Protein AF-A0A2D7VWC4-F1 (afdb_monomer)

Solvent-accessible surface area (backbone atoms only — not comparable to full-atom values): 7039 Å² total; per-residue (Å²): 122,75,61,89,58,49,46,54,67,25,43,55,48,9,48,50,49,36,74,76,69,50,73,61,91,94,62,77,79,56,85,56,47,27,30,50,56,96,93,40,78,39,36,52,66,61,30,48,30,43,7,39,24,70,45,67,72,46,76,83,63,90,84,74,69,72,55,90,98,23,70,61,47,51,53,41,42,76,55,72,35,52,74,44,72,56,85,71,57,59,68,57,55,50,49,52,50,53,46,45,70,77,54,30,70,74,52,64,75,68,60,56,83,80,82,76,116

Structure (mmCIF, N/CA/C/O backbone):
data_AF-A0A2D7VWC4-F1
#
_entry.id   AF-A0A2D7VWC4-F1
#
loop_
_atom_site.group_PDB
_atom_site.id
_atom_site.type_symbol
_atom_site.label_atom_id
_atom_site.label_alt_id
_atom_site.label_comp_id
_atom_site.label_asym_id
_atom_site.label_entity_id
_atom_site.label_seq_id
_atom_site.pdbx_PDB_ins_code
_atom_site.Cartn_x
_atom_site.Cartn_y
_atom_site.Cartn_z
_atom_site.occupancy
_atom_site.B_iso_or_equiv
_atom_site.auth_seq_id
_atom_site.auth_comp_id
_atom_site.auth_asym_id
_atom_site.auth_atom_id
_atom_site.pdbx_PDB_model_num
ATOM 1 N N . MET A 1 1 ? 2.864 -3.692 12.762 1.00 82.38 1 MET A N 1
ATOM 2 C CA . MET A 1 1 ? 1.915 -2.576 12.573 1.00 82.38 1 MET A CA 1
ATOM 3 C C . MET A 1 1 ? 0.655 -2.945 13.327 1.00 82.38 1 MET A C 1
ATOM 5 O O . MET A 1 1 ? 0.424 -4.137 13.459 1.00 82.38 1 MET A O 1
ATOM 9 N N . ASP A 1 2 ? -0.088 -1.972 13.855 1.00 89.50 2 ASP A N 1
ATOM 10 C CA . ASP A 1 2 ? -1.256 -2.218 14.720 1.00 89.50 2 ASP A CA 1
ATOM 11 C C . ASP A 1 2 ? -2.504 -2.519 13.858 1.00 89.50 2 ASP A C 1
ATOM 13 O O . ASP A 1 2 ? -3.495 -1.780 13.855 1.00 89.50 2 ASP A O 1
ATOM 17 N N . PHE A 1 3 ? -2.421 -3.569 13.037 1.00 92.81 3 PHE A N 1
ATOM 18 C CA . PHE A 1 3 ? -3.439 -3.933 12.049 1.00 92.81 3 PHE A CA 1
ATOM 19 C C . PHE A 1 3 ? -4.804 -4.232 12.673 1.00 92.81 3 PHE A C 1
ATOM 21 O O . PHE A 1 3 ? -5.838 -3.910 12.089 1.00 92.81 3 PHE A O 1
ATOM 28 N N . GLU A 1 4 ? -4.817 -4.776 13.884 1.00 94.69 4 GLU A N 1
ATOM 29 C CA . GLU A 1 4 ? -6.012 -5.088 14.662 1.00 94.69 4 GLU A CA 1
ATOM 30 C C . GLU A 1 4 ? -6.857 -3.847 14.991 1.00 94.69 4 GLU A C 1
ATOM 32 O O . GLU A 1 4 ? -8.071 -3.948 15.178 1.00 94.69 4 GLU A O 1
ATOM 37 N N . LYS A 1 5 ? -6.240 -2.658 15.016 1.00 96.25 5 LYS A N 1
ATOM 38 C CA . LYS A 1 5 ? -6.929 -1.376 15.246 1.00 96.25 5 LYS A CA 1
ATOM 39 C C . LYS A 1 5 ? -7.505 -0.780 13.966 1.00 96.25 5 LYS A C 1
ATOM 41 O O . LYS A 1 5 ? -8.332 0.136 14.021 1.00 96.25 5 LYS A O 1
ATOM 46 N N . VAL A 1 6 ? -7.071 -1.255 12.800 1.00 97.56 6 VAL A N 1
ATOM 47 C CA . VAL A 1 6 ? -7.520 -0.728 11.513 1.00 97.56 6 V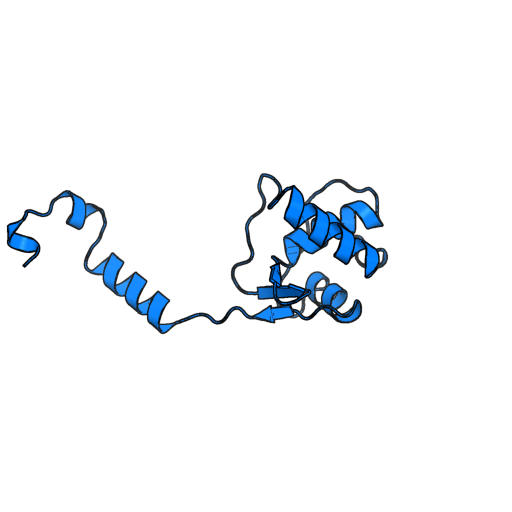AL A CA 1
ATOM 48 C C . VAL A 1 6 ? -8.958 -1.174 11.262 1.00 97.56 6 VAL A C 1
ATOM 50 O O . VAL A 1 6 ? -9.290 -2.356 11.290 1.00 97.56 6 VAL A O 1
ATOM 53 N N . LYS A 1 7 ? -9.831 -0.203 10.990 1.00 98.38 7 LYS A N 1
ATOM 54 C CA . LYS A 1 7 ? -11.227 -0.416 10.606 1.00 98.38 7 LYS A CA 1
ATOM 55 C C . LYS A 1 7 ? -11.439 0.062 9.176 1.00 98.38 7 LYS A C 1
ATOM 57 O O . LYS A 1 7 ? -10.592 0.756 8.606 1.00 98.38 7 LYS A O 1
ATOM 62 N N . LYS A 1 8 ? -12.587 -0.286 8.599 1.00 98.44 8 LYS A N 1
ATOM 63 C CA . LYS A 1 8 ? -12.955 0.121 7.239 1.00 98.44 8 LYS A CA 1
ATOM 64 C C . LYS A 1 8 ? -12.893 1.641 7.070 1.00 98.44 8 LYS A C 1
ATOM 66 O O . LYS A 1 8 ? -12.389 2.126 6.063 1.00 98.44 8 LYS A O 1
ATOM 71 N N . GLU A 1 9 ? -13.330 2.391 8.075 1.00 98.56 9 GLU A N 1
ATOM 72 C CA . GLU A 1 9 ? -13.359 3.855 8.083 1.00 98.56 9 GLU A CA 1
ATOM 73 C C . GLU A 1 9 ? -11.948 4.450 7.992 1.00 98.56 9 GLU A C 1
ATOM 75 O O . GLU A 1 9 ? -11.738 5.411 7.251 1.00 98.56 9 GLU A O 1
ATOM 80 N N . HIS A 1 10 ? -10.974 3.830 8.666 1.00 98.62 10 HIS A N 1
ATOM 81 C CA . HIS A 1 10 ? -9.568 4.233 8.610 1.00 98.62 10 HIS A CA 1
ATOM 82 C C . HIS A 1 10 ? -8.972 3.989 7.220 1.00 98.62 10 HIS A C 1
ATOM 84 O O . HIS A 1 10 ? -8.238 4.826 6.702 1.00 98.62 10 HIS A O 1
ATOM 90 N N . ILE A 1 1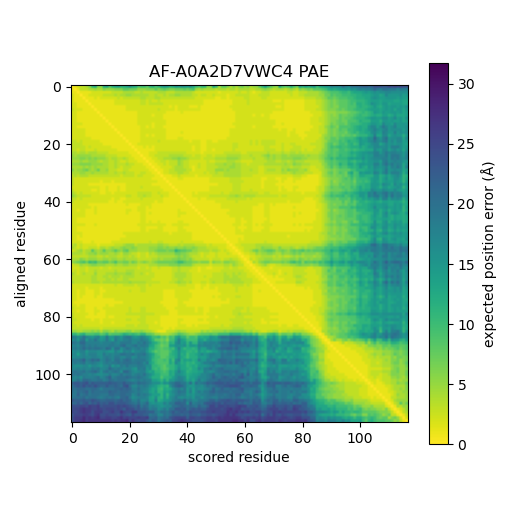1 ? -9.331 2.883 6.561 1.00 98.62 11 ILE A N 1
ATOM 91 C CA . ILE A 1 11 ? -8.911 2.621 5.175 1.00 98.62 11 ILE A CA 1
ATOM 92 C C . ILE A 1 11 ? -9.514 3.665 4.227 1.00 98.62 11 ILE A C 1
ATOM 94 O O . ILE A 1 11 ? -8.813 4.198 3.369 1.00 98.62 11 ILE A O 1
ATOM 98 N N . LEU A 1 12 ? -10.787 4.030 4.414 1.00 98.75 12 LEU A N 1
ATOM 99 C CA . LEU A 1 12 ? -11.426 5.101 3.641 1.00 98.75 12 LEU A CA 1
ATOM 100 C C . LEU A 1 12 ? -10.776 6.468 3.883 1.00 98.75 12 LEU A C 1
ATOM 102 O O . LEU A 1 12 ? -10.678 7.260 2.947 1.00 98.75 12 LEU A O 1
ATOM 106 N N . GLN A 1 13 ? -10.345 6.763 5.112 1.00 98.69 13 GLN A N 1
ATOM 107 C CA . GLN A 1 13 ? -9.532 7.947 5.406 1.00 98.69 13 GLN A CA 1
ATOM 108 C C . GLN A 1 13 ? -8.183 7.882 4.690 1.00 98.69 13 GLN A C 1
ATOM 110 O O . GLN A 1 13 ? -7.796 8.861 4.063 1.00 98.69 13 GLN A O 1
ATOM 115 N N . GLY A 1 14 ? -7.519 6.725 4.696 1.00 98.31 14 GLY A N 1
ATOM 116 C CA . GLY A 1 14 ? -6.241 6.552 4.015 1.00 98.31 14 GLY A CA 1
ATOM 117 C C . GLY A 1 14 ? -6.318 6.703 2.497 1.00 98.31 14 GLY A C 1
ATOM 118 O O . GLY A 1 14 ? -5.394 7.229 1.883 1.00 98.31 14 GLY A O 1
ATOM 119 N N . ILE A 1 15 ? -7.441 6.320 1.886 1.00 98.69 15 ILE A N 1
ATOM 120 C CA . ILE A 1 15 ? -7.716 6.609 0.473 1.00 98.69 15 ILE A CA 1
ATOM 121 C C . ILE A 1 15 ? -7.864 8.116 0.241 1.00 98.69 15 ILE A C 1
ATOM 123 O O . ILE A 1 15 ? -7.277 8.629 -0.706 1.00 98.69 15 ILE A O 1
ATOM 127 N N . ARG A 1 16 ? -8.596 8.836 1.103 1.00 98.56 16 ARG A N 1
ATOM 128 C CA . ARG A 1 16 ? -8.732 10.300 0.985 1.00 98.56 16 ARG A CA 1
ATOM 129 C C . ARG A 1 16 ? -7.393 11.013 1.136 1.00 98.56 16 ARG A C 1
ATOM 131 O O . ARG A 1 16 ? -7.076 11.865 0.316 1.00 98.56 16 ARG A O 1
ATOM 138 N N . ASP A 1 17 ? -6.594 10.620 2.125 1.00 98.38 17 ASP A N 1
ATOM 139 C CA . ASP A 1 17 ? -5.246 11.160 2.307 1.00 98.38 17 ASP A CA 1
ATOM 140 C C . ASP A 1 17 ? -4.371 10.923 1.078 1.00 98.38 17 ASP A C 1
ATOM 142 O O . ASP A 1 17 ? -3.644 11.820 0.667 1.00 98.38 17 ASP A O 1
ATOM 146 N N . PHE A 1 18 ? -4.444 9.739 0.466 1.00 98.38 18 PHE A N 1
ATOM 147 C CA . PHE A 1 18 ? -3.714 9.464 -0.767 1.00 98.38 18 PHE A CA 1
ATOM 148 C C . PHE A 1 18 ? -4.194 10.338 -1.934 1.00 98.38 18 PHE A C 1
ATOM 150 O O . PHE A 1 18 ? -3.371 10.803 -2.716 1.00 98.38 18 PHE A O 1
ATOM 157 N N . GLU A 1 19 ? -5.501 10.571 -2.070 1.00 98.12 19 GLU A N 1
ATOM 158 C CA . GLU A 1 19 ? -6.033 11.445 -3.125 1.00 98.12 19 GLU A CA 1
ATOM 159 C C . GLU A 1 19 ? -5.609 12.911 -2.941 1.00 98.12 19 GLU A C 1
ATOM 161 O O . GLU A 1 19 ? -5.377 13.597 -3.932 1.00 98.12 19 GLU A O 1
ATOM 166 N N . GLU A 1 20 ? -5.465 13.378 -1.701 1.00 98.12 20 GLU A N 1
ATOM 167 C CA . GLU A 1 20 ? -5.051 14.751 -1.386 1.00 98.12 20 GLU A CA 1
ATOM 168 C C . GLU A 1 20 ? -3.525 14.940 -1.429 1.00 98.12 20 GLU A C 1
ATOM 170 O O . GLU A 1 20 ? -3.026 15.931 -1.959 1.00 98.12 20 GLU A O 1
ATOM 175 N N . LYS A 1 21 ? -2.771 13.996 -0.854 1.00 97.19 21 LYS A N 1
ATOM 176 C CA . LYS A 1 21 ? -1.338 14.145 -0.537 1.00 97.19 21 LYS A CA 1
ATOM 177 C C . LYS A 1 21 ? -0.435 13.266 -1.400 1.00 97.19 21 LYS A C 1
ATOM 179 O O . LYS A 1 21 ? 0.774 13.482 -1.439 1.00 97.19 21 LYS A O 1
ATOM 184 N N . GLY A 1 22 ? -0.991 12.266 -2.078 1.00 96.88 22 GLY A N 1
ATOM 185 C CA . GLY A 1 22 ? -0.239 11.311 -2.883 1.00 96.88 22 GLY A CA 1
ATOM 186 C C . GLY A 1 22 ? 0.560 10.301 -2.054 1.00 96.88 22 GLY A C 1
ATOM 187 O O . GLY A 1 22 ? 0.102 9.777 -1.040 1.00 96.88 22 GLY A O 1
ATOM 188 N N . ILE A 1 23 ? 1.757 9.961 -2.537 1.00 96.62 23 ILE A N 1
ATOM 189 C CA . ILE A 1 23 ? 2.655 8.993 -1.893 1.00 96.62 23 ILE A CA 1
ATOM 190 C C . ILE A 1 23 ? 3.548 9.737 -0.885 1.00 96.62 23 ILE A C 1
ATOM 192 O O . ILE A 1 23 ? 4.220 10.687 -1.288 1.00 96.62 23 ILE A O 1
ATOM 196 N N . PRO A 1 24 ? 3.632 9.298 0.389 1.00 92.94 24 PRO A N 1
ATOM 197 C CA . PRO A 1 24 ? 4.518 9.926 1.364 1.00 92.94 24 PRO A CA 1
ATOM 198 C C . PRO A 1 24 ? 6.000 9.919 0.931 1.00 92.94 24 PRO A C 1
ATOM 200 O O . PRO A 1 24 ? 6.449 8.961 0.292 1.00 92.94 24 PRO A O 1
ATOM 203 N N . PRO A 1 25 ? 6.805 10.926 1.321 1.00 90.19 25 PRO A N 1
ATOM 204 C CA . PRO A 1 25 ? 8.232 10.966 1.004 1.00 90.19 25 PRO A CA 1
ATOM 205 C C . PRO A 1 25 ? 8.982 9.705 1.454 1.00 90.19 25 PRO A C 1
ATOM 207 O O . PRO A 1 25 ? 8.844 9.259 2.591 1.00 90.19 25 PRO A O 1
ATOM 210 N N . GLY A 1 26 ? 9.786 9.128 0.556 1.00 89.12 26 GLY A N 1
ATOM 211 C CA . GLY A 1 26 ? 10.540 7.890 0.803 1.00 89.12 26 GLY A CA 1
ATOM 212 C C . GLY A 1 26 ? 9.756 6.596 0.545 1.00 89.12 26 GLY A C 1
ATOM 213 O O . GLY A 1 26 ? 10.335 5.510 0.590 1.00 89.12 26 GLY A O 1
ATOM 214 N N . PHE A 1 27 ? 8.463 6.687 0.226 1.00 92.38 27 PHE A N 1
ATOM 215 C CA . PHE A 1 27 ? 7.627 5.540 -0.115 1.00 92.38 27 PHE A CA 1
ATOM 216 C C . PHE A 1 27 ? 7.596 5.354 -1.634 1.00 92.38 27 PHE A C 1
ATOM 218 O O . PHE A 1 27 ? 7.844 6.268 -2.418 1.00 92.38 27 PHE A O 1
ATOM 225 N N . LYS A 1 28 ? 7.289 4.131 -2.063 1.00 91.44 28 LYS A N 1
ATOM 226 C CA . LYS A 1 28 ? 7.154 3.756 -3.471 1.00 91.44 28 LYS A CA 1
ATOM 227 C C . LYS A 1 28 ? 5.723 3.339 -3.775 1.00 91.44 28 LYS A C 1
ATOM 229 O O . LYS A 1 28 ? 5.019 2.807 -2.915 1.00 91.44 28 LYS A O 1
ATOM 234 N N . ASN A 1 29 ? 5.328 3.536 -5.030 1.00 92.25 29 ASN A N 1
ATOM 235 C CA . ASN A 1 29 ? 4.072 3.011 -5.548 1.00 92.25 29 ASN A CA 1
ATOM 236 C C . ASN A 1 29 ? 4.088 1.468 -5.554 1.00 92.25 29 ASN A C 1
ATOM 238 O O . ASN A 1 29 ? 5.149 0.838 -5.496 1.00 92.25 29 ASN A O 1
ATOM 242 N N . SER A 1 30 ? 2.915 0.842 -5.638 1.00 91.88 30 SER A N 1
ATOM 243 C CA . SER A 1 30 ? 2.813 -0.606 -5.777 1.00 91.88 30 SER A CA 1
ATOM 244 C C . SER A 1 30 ? 3.310 -1.061 -7.150 1.00 91.88 30 SER A C 1
ATOM 246 O O . SER A 1 30 ? 3.087 -0.405 -8.168 1.00 91.88 30 SER A O 1
ATOM 248 N N . THR A 1 31 ? 3.954 -2.222 -7.205 1.00 89.19 31 THR A N 1
ATOM 249 C CA . THR A 1 31 ? 4.429 -2.827 -8.460 1.00 89.19 31 THR A CA 1
ATOM 250 C C . THR A 1 31 ? 3.523 -3.956 -8.931 1.00 89.19 31 THR A C 1
ATOM 252 O O . THR A 1 31 ? 3.264 -4.063 -10.122 1.00 89.19 31 THR A O 1
ATOM 255 N N . THR A 1 32 ? 2.996 -4.757 -8.003 1.00 92.81 32 THR A N 1
ATOM 256 C CA . THR A 1 32 ? 2.329 -6.025 -8.347 1.00 92.81 32 THR A CA 1
ATOM 257 C C . THR A 1 32 ? 0.835 -6.040 -8.050 1.00 92.81 32 THR A C 1
ATOM 259 O O . THR A 1 32 ? 0.108 -6.756 -8.723 1.00 92.81 32 THR A O 1
ATOM 262 N N . TYR A 1 33 ? 0.354 -5.257 -7.081 1.00 96.19 33 TYR A N 1
ATOM 263 C CA . TYR A 1 33 ? -1.039 -5.319 -6.623 1.00 96.19 33 TYR A CA 1
ATOM 264 C C . TYR A 1 33 ? -1.638 -3.932 -6.402 1.00 96.19 33 TYR A C 1
ATOM 266 O O . TYR A 1 33 ? -0.907 -2.979 -6.125 1.00 96.19 33 TYR A O 1
ATOM 274 N N . ASN A 1 34 ? -2.960 -3.833 -6.485 1.00 97.12 34 ASN A N 1
ATOM 275 C CA . ASN A 1 34 ? -3.739 -2.635 -6.186 1.00 97.12 34 ASN A CA 1
ATOM 276 C C . ASN A 1 34 ? -4.923 -2.969 -5.281 1.00 97.12 34 ASN A C 1
ATOM 278 O O . ASN A 1 34 ? -5.526 -4.025 -5.430 1.00 97.12 34 ASN A O 1
ATOM 282 N N . VAL A 1 35 ? -5.278 -2.037 -4.400 1.00 98.06 35 VAL A N 1
ATOM 283 C CA . VAL A 1 35 ? -6.595 -1.992 -3.755 1.00 98.06 35 VAL A CA 1
ATOM 284 C C . VAL A 1 35 ? -7.572 -1.323 -4.714 1.00 98.06 35 VAL A C 1
ATOM 286 O O . VAL A 1 35 ? -7.244 -0.278 -5.281 1.00 98.06 35 VAL A O 1
ATOM 289 N N . VAL A 1 36 ? -8.761 -1.897 -4.877 1.00 98.12 36 VAL A N 1
ATOM 290 C CA . VAL A 1 36 ? -9.841 -1.319 -5.682 1.00 98.12 36 VAL A CA 1
ATOM 291 C C . VAL A 1 36 ? -10.819 -0.586 -4.774 1.00 98.12 36 VAL A C 1
ATOM 293 O O . VAL A 1 36 ? -11.301 -1.130 -3.780 1.00 98.12 36 VAL A O 1
ATOM 296 N N . TYR A 1 37 ? -11.150 0.653 -5.126 1.00 98.25 37 TYR A N 1
ATOM 297 C CA . TYR A 1 37 ? -12.234 1.386 -4.483 1.00 98.25 37 TYR A CA 1
ATOM 298 C C . TYR A 1 37 ? -12.898 2.330 -5.482 1.00 98.25 37 TYR A C 1
ATOM 300 O O . TYR A 1 37 ? -12.228 3.142 -6.115 1.00 98.25 37 TYR A O 1
ATOM 308 N N . LYS A 1 38 ? -14.223 2.207 -5.647 1.00 97.06 38 LYS A N 1
ATOM 309 C CA . LYS A 1 38 ? -15.025 3.005 -6.598 1.00 97.06 38 LYS A CA 1
ATOM 310 C C . LYS A 1 38 ? -14.432 3.044 -8.021 1.00 97.06 38 LYS A C 1
ATOM 312 O O . LYS A 1 38 ? -14.361 4.099 -8.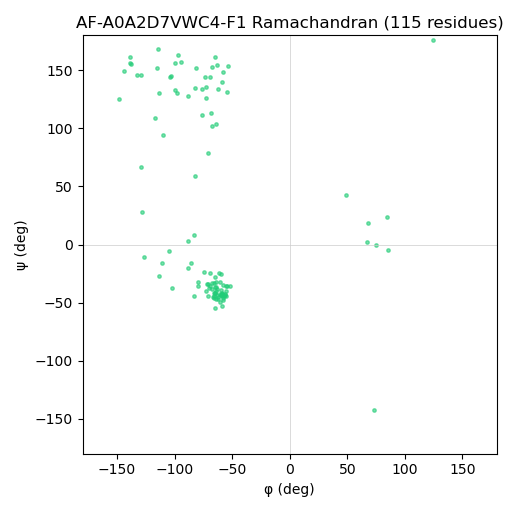642 1.00 97.06 38 LYS A O 1
ATOM 317 N N . GLY A 1 39 ? -13.958 1.897 -8.514 1.00 95.69 39 GLY A N 1
ATOM 318 C CA . GLY A 1 39 ? -13.359 1.765 -9.850 1.00 95.69 39 GLY A CA 1
ATOM 319 C C . GLY A 1 39 ? -11.945 2.344 -9.998 1.00 95.69 39 GLY A C 1
ATOM 320 O O . GLY A 1 39 ? -11.359 2.242 -11.071 1.00 95.69 39 GLY A O 1
ATOM 321 N N . LYS A 1 40 ? -11.371 2.924 -8.938 1.00 97.50 40 LYS A N 1
ATOM 322 C CA . LYS A 1 40 ? -9.993 3.426 -8.912 1.00 97.50 40 LYS A CA 1
ATOM 323 C C . LYS A 1 40 ? -9.054 2.428 -8.236 1.00 97.50 40 LYS A C 1
ATOM 325 O O . LYS A 1 40 ? -9.479 1.599 -7.429 1.00 97.50 40 LYS A O 1
ATOM 330 N N . LEU A 1 41 ? -7.768 2.531 -8.573 1.00 97.00 41 LEU A N 1
ATOM 331 C CA . LEU A 1 41 ? -6.707 1.632 -8.124 1.00 97.00 41 LEU A CA 1
ATOM 332 C C . LEU A 1 41 ? -5.718 2.369 -7.224 1.00 97.00 41 LEU A C 1
ATOM 334 O O . LEU A 1 41 ? -5.191 3.412 -7.607 1.00 97.00 41 LEU A O 1
ATOM 338 N N . TYR A 1 42 ? -5.421 1.785 -6.066 1.00 97.81 42 TYR A N 1
ATOM 339 C CA . TYR A 1 42 ? -4.584 2.410 -5.046 1.00 97.81 42 TYR A CA 1
ATOM 340 C C . TYR A 1 42 ? -3.450 1.486 -4.574 1.00 97.81 42 TYR A C 1
ATOM 342 O O . TYR A 1 42 ? -3.644 0.270 -4.479 1.00 97.81 42 TYR A O 1
ATOM 350 N N . PRO A 1 43 ? -2.266 2.027 -4.231 1.00 97.50 43 PRO A N 1
ATOM 351 C CA . PRO A 1 43 ? -1.155 1.239 -3.703 1.00 97.50 43 PRO A CA 1
ATOM 352 C C . PRO A 1 43 ? -1.467 0.688 -2.297 1.00 97.50 43 PRO A C 1
ATOM 354 O O . PRO A 1 43 ? -1.491 1.467 -1.341 1.00 97.50 43 PRO A O 1
ATOM 357 N N . PRO A 1 44 ? -1.616 -0.643 -2.112 1.00 97.62 44 PRO A N 1
ATOM 358 C CA . PRO A 1 44 ? -2.152 -1.219 -0.873 1.00 97.62 44 PRO A CA 1
ATOM 359 C C . PRO A 1 44 ? -1.388 -0.800 0.387 1.00 97.62 44 PRO A C 1
ATOM 361 O O . PRO A 1 44 ? -1.972 -0.434 1.402 1.00 97.62 44 PRO A O 1
ATOM 364 N N . LYS A 1 45 ? -0.053 -0.802 0.301 1.00 97.06 45 LYS A N 1
ATOM 365 C CA . LYS A 1 45 ? 0.819 -0.505 1.441 1.00 97.06 45 LYS A CA 1
ATOM 366 C C . LYS A 1 45 ? 0.773 0.971 1.833 1.00 97.06 45 LYS A C 1
ATOM 368 O O . LYS A 1 45 ? 0.846 1.276 3.012 1.00 97.06 45 LYS A O 1
ATOM 373 N N . VAL A 1 46 ? 0.610 1.879 0.873 1.00 97.62 46 VAL A N 1
ATOM 374 C CA . VAL A 1 46 ? 0.477 3.313 1.168 1.00 97.62 46 VAL A CA 1
ATOM 375 C C . VAL A 1 46 ? -0.872 3.592 1.824 1.00 97.62 46 VAL A C 1
ATOM 377 O O . VAL A 1 46 ? -0.917 4.269 2.846 1.00 97.62 46 VAL A O 1
ATOM 380 N N . ILE A 1 47 ? -1.952 2.999 1.299 1.00 98.12 47 ILE A N 1
ATOM 381 C CA . ILE A 1 47 ? -3.286 3.113 1.904 1.00 98.12 47 ILE A CA 1
ATOM 382 C C . ILE A 1 47 ? -3.268 2.624 3.351 1.00 98.12 47 ILE A C 1
ATOM 384 O O . ILE A 1 47 ? -3.792 3.296 4.234 1.00 98.12 47 ILE A O 1
ATOM 388 N N . MET A 1 48 ? -2.613 1.494 3.609 1.00 97.44 48 MET A N 1
ATOM 389 C CA . MET A 1 48 ? -2.510 0.938 4.954 1.00 97.44 48 MET A CA 1
ATOM 390 C C . MET A 1 48 ? -1.708 1.826 5.914 1.00 97.44 48 MET A C 1
ATOM 392 O O . MET A 1 48 ? -2.070 1.949 7.079 1.00 97.44 48 MET A O 1
ATOM 396 N N . VAL A 1 49 ? -0.652 2.493 5.443 1.00 96.62 49 VAL A N 1
ATOM 397 C CA . VAL A 1 49 ? 0.130 3.422 6.277 1.00 96.62 49 VAL A CA 1
ATOM 398 C C . VAL A 1 49 ? -0.728 4.604 6.722 1.00 96.62 49 VAL A C 1
ATOM 400 O O . VAL A 1 49 ? -0.744 4.924 7.910 1.00 96.62 49 VAL A O 1
ATOM 403 N N . TYR A 1 50 ? -1.475 5.220 5.801 1.00 97.75 50 TYR A N 1
ATOM 404 C CA . TYR A 1 50 ? -2.401 6.293 6.166 1.00 97.75 50 TYR A CA 1
ATOM 405 C C . TYR A 1 50 ? -3.533 5.787 7.065 1.00 97.75 50 TYR A C 1
ATOM 407 O O . TYR A 1 50 ? -3.856 6.422 8.065 1.00 97.75 50 TYR A O 1
ATOM 415 N N . ALA A 1 51 ? -4.098 4.614 6.775 1.00 97.62 51 ALA A N 1
ATOM 416 C CA . ALA A 1 51 ? -5.125 4.018 7.622 1.00 97.62 51 ALA A CA 1
ATOM 417 C C . ALA A 1 51 ? -4.619 3.792 9.054 1.00 97.62 51 ALA A C 1
ATOM 419 O O . ALA A 1 51 ? -5.310 4.110 10.019 1.00 97.62 51 ALA A O 1
ATOM 420 N N . ASN A 1 52 ? -3.391 3.298 9.207 1.00 96.00 52 ASN A N 1
ATOM 421 C CA . ASN A 1 52 ? -2.798 3.062 10.514 1.00 96.00 52 ASN A CA 1
ATOM 422 C C . ASN A 1 52 ? -2.514 4.366 11.279 1.00 96.00 52 ASN A C 1
ATOM 424 O O . ASN A 1 52 ? -2.645 4.381 12.504 1.00 96.00 52 ASN A O 1
ATOM 428 N N . TYR A 1 53 ? -2.175 5.456 10.581 1.00 96.25 53 TYR A N 1
ATOM 429 C CA . TYR A 1 53 ? -2.070 6.790 11.183 1.00 96.25 53 TYR A CA 1
ATOM 430 C C . TYR A 1 53 ? -3.395 7.203 11.844 1.00 96.25 53 TYR A C 1
ATOM 432 O O . TYR A 1 53 ? -3.397 7.556 13.020 1.00 96.25 53 TYR A O 1
ATOM 440 N N . HIS A 1 54 ? -4.532 7.048 11.155 1.00 97.31 54 HIS A N 1
ATOM 441 C CA . HIS A 1 54 ? -5.854 7.341 11.739 1.00 97.31 54 HIS A CA 1
ATOM 442 C C . HIS A 1 54 ? -6.266 6.356 12.836 1.00 97.31 54 HIS A C 1
ATOM 444 O O . HIS A 1 54 ? -6.882 6.752 13.819 1.00 97.31 54 HIS A O 1
ATOM 450 N N . ALA A 1 55 ? -5.909 5.079 12.693 1.00 96.69 55 ALA A N 1
ATOM 451 C CA . ALA A 1 55 ? -6.296 4.033 13.637 1.00 96.69 55 ALA A CA 1
ATOM 452 C C . ALA A 1 55 ? -5.566 4.112 14.985 1.00 96.69 55 ALA A C 1
ATOM 454 O O . ALA A 1 55 ? -6.121 3.732 16.015 1.00 96.69 55 ALA A O 1
ATOM 455 N N . SER A 1 56 ? -4.300 4.538 14.970 1.00 93.94 56 SER A N 1
ATOM 456 C CA . SER A 1 56 ? -3.396 4.419 16.122 1.00 93.94 56 SER A CA 1
ATOM 457 C C . SER A 1 56 ? -2.737 5.732 16.544 1.00 93.94 56 SER A C 1
ATOM 459 O O . SER A 1 56 ? -2.078 5.763 17.580 1.00 93.94 56 SER A O 1
ATOM 461 N N . GLY A 1 57 ? -2.851 6.799 15.745 1.00 90.88 57 GLY A N 1
ATOM 462 C CA . GLY A 1 57 ? -2.116 8.051 15.949 1.00 90.88 57 GLY A CA 1
ATOM 463 C C . GLY A 1 57 ? -0.601 7.931 15.736 1.00 90.88 57 GLY A C 1
ATOM 464 O O . GLY A 1 57 ? 0.124 8.908 15.923 1.00 90.88 57 GLY A O 1
ATOM 465 N N . ARG A 1 58 ? -0.092 6.748 15.355 1.00 87.12 58 ARG A N 1
ATOM 466 C CA . ARG A 1 58 ? 1.330 6.545 15.056 1.00 87.12 58 ARG A CA 1
ATOM 467 C C . ARG A 1 58 ? 1.735 7.308 13.807 1.00 87.12 58 ARG A C 1
ATOM 469 O O . ARG A 1 58 ? 0.941 7.498 12.894 1.00 87.12 58 ARG A O 1
ATOM 476 N N . LYS A 1 59 ? 3.015 7.669 13.739 1.00 91.56 59 LYS A N 1
ATOM 477 C CA . LYS A 1 59 ? 3.629 8.311 12.573 1.00 91.56 59 LYS A CA 1
ATOM 478 C C . LYS A 1 59 ? 3.399 7.495 11.287 1.00 91.56 59 LYS A C 1
ATOM 480 O O . LYS A 1 59 ? 3.254 6.277 11.317 1.00 91.56 59 LYS A O 1
ATOM 485 N N . ILE A 1 60 ? 3.406 8.180 10.145 1.00 90.69 60 ILE A N 1
ATOM 486 C CA . ILE A 1 60 ? 3.448 7.560 8.814 1.00 90.69 60 ILE A CA 1
ATOM 487 C C . ILE A 1 60 ? 4.820 6.892 8.642 1.00 90.69 60 ILE A C 1
ATOM 489 O O . ILE A 1 60 ? 5.824 7.559 8.396 1.00 90.69 60 ILE A O 1
ATOM 493 N N . GLU A 1 61 ? 4.866 5.572 8.802 1.00 89.06 61 GLU A N 1
ATOM 494 C CA . GLU A 1 61 ? 6.080 4.760 8.681 1.00 89.06 61 GLU A CA 1
ATOM 495 C C . GLU A 1 61 ? 5.789 3.397 8.044 1.00 89.06 61 GLU A C 1
ATOM 497 O O . GLU A 1 61 ? 4.712 2.813 8.191 1.00 89.06 61 GLU A O 1
ATOM 502 N N . TRP A 1 62 ? 6.783 2.877 7.326 1.00 83.31 62 TRP A N 1
ATOM 503 C CA . TRP A 1 62 ? 6.690 1.618 6.600 1.00 83.31 62 TRP A CA 1
ATOM 504 C C . TRP A 1 62 ? 7.555 0.543 7.261 1.00 83.31 62 TRP A C 1
ATOM 506 O O . TRP A 1 62 ? 8.727 0.389 6.940 1.00 83.31 62 TRP A O 1
ATOM 516 N N . TYR A 1 63 ? 6.955 -0.261 8.135 1.00 88.81 63 TYR A N 1
ATOM 517 C CA . T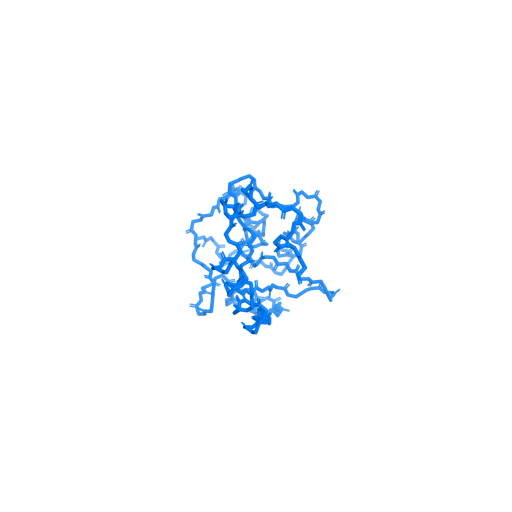YR A 1 63 ? 7.652 -1.320 8.884 1.00 88.81 63 TYR A CA 1
ATOM 518 C C . TYR A 1 63 ? 6.962 -2.689 8.764 1.00 88.81 63 TYR A C 1
ATOM 520 O O . TYR A 1 63 ? 7.041 -3.531 9.652 1.00 88.81 63 TYR A O 1
ATOM 528 N N . PHE A 1 64 ? 6.254 -2.917 7.653 1.00 93.00 64 PHE A N 1
ATOM 529 C CA . PHE A 1 64 ? 5.514 -4.152 7.389 1.00 93.00 64 PHE A CA 1
ATOM 530 C C . PHE A 1 64 ? 5.648 -4.630 5.932 1.00 93.00 64 PHE A C 1
ATOM 532 O O . PHE A 1 64 ? 5.917 -3.873 4.979 1.00 93.00 64 PHE A O 1
ATOM 539 N N . LYS A 1 65 ? 5.446 -5.936 5.747 1.00 93.19 65 LYS A N 1
ATOM 540 C CA . LYS A 1 65 ? 5.446 -6.590 4.433 1.00 93.19 65 LYS A CA 1
ATOM 541 C C . LYS A 1 65 ? 4.097 -6.400 3.742 1.00 93.19 65 LYS A C 1
ATOM 543 O O . LYS A 1 65 ? 3.077 -6.221 4.384 1.00 93.19 65 LYS A O 1
ATOM 548 N N . GLY A 1 66 ? 4.112 -6.398 2.417 1.00 93.06 66 GLY A N 1
ATOM 549 C CA . GLY A 1 66 ? 2.887 -6.401 1.622 1.00 93.06 66 GLY A CA 1
ATOM 550 C C . GLY A 1 66 ? 3.062 -7.346 0.447 1.00 93.06 66 GLY A C 1
ATOM 551 O O . GLY A 1 66 ? 4.199 -7.664 0.095 1.00 93.06 66 GLY A O 1
ATOM 552 N N . GLY A 1 67 ? 1.953 -7.758 -0.149 1.00 93.88 67 GLY A N 1
ATOM 553 C CA . GLY A 1 67 ? 1.901 -8.835 -1.127 1.00 93.88 67 GLY A CA 1
ATOM 554 C C . GLY A 1 67 ? 0.907 -9.905 -0.692 1.00 93.88 67 GLY A C 1
ATOM 555 O O . GLY A 1 67 ? 0.324 -9.827 0.389 1.00 93.88 67 GLY A O 1
ATOM 556 N N . GLU A 1 68 ? 0.719 -10.893 -1.556 1.00 94.56 68 GLU A N 1
ATOM 557 C CA . GLU A 1 68 ? -0.163 -12.022 -1.276 1.00 94.56 68 GLU A CA 1
ATOM 558 C C . GLU A 1 68 ? 0.274 -12.769 -0.005 1.00 94.56 68 GLU A C 1
ATOM 560 O O . GLU A 1 68 ? 1.474 -12.930 0.225 1.00 94.56 68 GLU A O 1
ATOM 565 N N . GLY A 1 69 ? -0.688 -13.189 0.822 1.00 94.12 69 GLY A N 1
ATOM 566 C CA . GLY A 1 69 ? -0.434 -13.885 2.092 1.00 94.12 69 GLY A CA 1
ATOM 567 C C . GLY A 1 69 ? 0.234 -13.038 3.182 1.00 94.12 69 GLY A C 1
ATOM 568 O O . GLY A 1 69 ? 0.843 -13.586 4.099 1.00 94.12 69 GLY A O 1
ATOM 569 N N . THR A 1 70 ? 0.194 -11.707 3.067 1.00 97.25 70 THR A N 1
ATOM 570 C CA . THR A 1 70 ? 0.651 -10.809 4.134 1.00 97.25 70 THR A CA 1
ATOM 571 C C . THR A 1 70 ? -0.534 -10.211 4.873 1.00 97.25 70 THR A C 1
ATOM 573 O O . THR A 1 70 ? -1.512 -9.806 4.249 1.00 97.25 70 THR A O 1
ATOM 576 N N . GLU A 1 71 ? -0.369 -10.017 6.180 1.00 97.19 71 GLU A N 1
ATOM 577 C CA . GLU A 1 71 ? -1.390 -9.453 7.069 1.00 97.19 71 GLU A CA 1
ATOM 578 C C . GLU A 1 71 ? -1.979 -8.126 6.559 1.00 97.19 71 GLU A C 1
ATOM 580 O O . GLU A 1 71 ? -3.179 -7.893 6.646 1.00 97.19 71 GLU A O 1
ATOM 585 N N . CYS A 1 72 ? -1.167 -7.272 5.922 1.00 97.00 72 CYS A N 1
ATOM 586 C CA . CYS A 1 72 ? -1.660 -6.042 5.298 1.00 97.00 72 CYS A CA 1
ATOM 587 C C . CYS A 1 72 ? -2.774 -6.299 4.271 1.00 97.00 72 CYS A C 1
ATOM 589 O O . CYS A 1 72 ? -3.717 -5.513 4.189 1.00 97.00 72 CYS A O 1
ATOM 591 N N . PHE A 1 73 ? -2.634 -7.328 3.437 1.00 97.69 73 PHE A N 1
ATOM 592 C CA . PHE A 1 73 ? -3.595 -7.637 2.378 1.00 97.69 73 PHE A CA 1
ATOM 593 C C . PHE A 1 73 ? -4.805 -8.366 2.946 1.00 97.69 73 PHE A C 1
ATOM 595 O O . PHE A 1 73 ? -5.924 -8.095 2.513 1.00 97.69 73 PHE A O 1
ATOM 602 N N . ASP A 1 74 ? -4.585 -9.220 3.939 1.00 98.00 74 ASP A N 1
ATOM 603 C CA . ASP A 1 74 ? -5.654 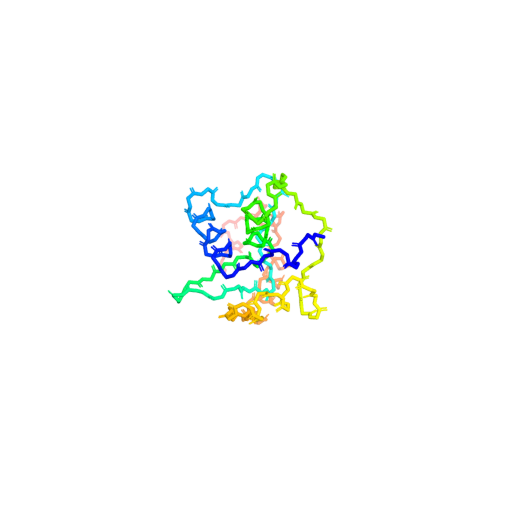-9.934 4.628 1.00 98.00 74 ASP A CA 1
ATOM 604 C C . ASP A 1 74 ? -6.580 -8.943 5.334 1.00 98.00 74 ASP A C 1
ATOM 606 O O . ASP A 1 74 ? -7.778 -8.939 5.070 1.00 98.00 74 ASP A O 1
ATOM 610 N N . VAL A 1 75 ? -6.028 -7.974 6.069 1.00 97.94 75 VAL A N 1
ATOM 611 C CA . VAL A 1 75 ? -6.807 -6.908 6.721 1.00 97.94 75 VAL A CA 1
ATOM 612 C C . VAL A 1 75 ? -7.593 -6.084 5.702 1.00 97.94 75 VAL A C 1
ATOM 614 O O . VAL A 1 75 ? -8.766 -5.791 5.920 1.00 97.94 75 VAL A O 1
ATOM 617 N N . LEU A 1 76 ? -6.992 -5.714 4.565 1.00 98.38 76 LEU A N 1
ATOM 618 C CA . LEU A 1 76 ? -7.711 -4.991 3.505 1.00 98.38 76 LEU A CA 1
ATOM 619 C C . LEU A 1 76 ? -8.933 -5.787 3.020 1.00 98.38 76 LEU A C 1
ATOM 621 O O . LEU A 1 76 ? -10.031 -5.232 2.931 1.00 98.38 76 LEU A O 1
ATOM 625 N N . ARG A 1 77 ? -8.762 -7.088 2.770 1.00 98.38 77 ARG A N 1
ATOM 626 C CA . ARG A 1 77 ? -9.836 -7.988 2.326 1.00 98.38 77 ARG A CA 1
ATOM 627 C C . ARG A 1 77 ? -10.897 -8.194 3.395 1.00 98.38 77 ARG A C 1
ATOM 629 O O . ARG A 1 77 ? -12.081 -8.064 3.098 1.00 98.38 77 ARG A O 1
ATOM 636 N N . GLU A 1 78 ? -10.492 -8.423 4.640 1.00 98.12 78 GLU A N 1
ATOM 637 C CA . GLU A 1 78 ? -11.388 -8.548 5.793 1.00 98.12 78 GLU A CA 1
ATOM 638 C C . GLU A 1 78 ? -12.252 -7.300 5.991 1.00 98.12 78 GLU A C 1
ATOM 640 O O . GLU A 1 78 ? -13.415 -7.401 6.379 1.00 98.12 78 GLU A O 1
ATOM 645 N N . LYS A 1 79 ? -11.720 -6.103 5.701 1.00 98.19 79 LYS A N 1
ATOM 646 C CA . LYS A 1 79 ? -12.495 -4.850 5.758 1.00 98.19 79 LYS A CA 1
ATOM 647 C C . LYS A 1 79 ? -13.316 -4.578 4.489 1.00 98.19 79 LYS A C 1
ATOM 649 O O . LYS A 1 79 ? -13.922 -3.509 4.370 1.00 98.19 79 LYS A O 1
ATOM 654 N N . GLY A 1 80 ? -13.386 -5.544 3.574 1.00 97.81 80 GLY A N 1
ATOM 655 C CA . GLY A 1 80 ? -14.234 -5.520 2.385 1.00 97.81 80 GLY A CA 1
ATOM 656 C C . GLY A 1 80 ? -13.629 -4.786 1.191 1.00 97.81 80 GLY A C 1
ATOM 657 O O . GLY A 1 80 ? -14.382 -4.303 0.346 1.00 97.81 80 GLY A O 1
ATOM 658 N N . PHE A 1 81 ? -12.301 -4.660 1.124 1.00 98.44 81 PHE A N 1
ATOM 659 C CA . PHE A 1 81 ? -11.611 -4.108 -0.040 1.00 98.44 81 PHE A CA 1
ATOM 660 C C . PHE A 1 81 ? -11.049 -5.221 -0.914 1.00 98.44 81 PHE A C 1
ATOM 662 O O . PHE A 1 81 ? -10.374 -6.136 -0.445 1.00 98.44 81 PHE A O 1
ATOM 669 N N . GLU A 1 82 ? -11.281 -5.109 -2.214 1.00 98.06 82 GLU A N 1
ATOM 670 C CA . GLU A 1 82 ? -10.683 -6.013 -3.183 1.00 98.06 82 GLU A CA 1
ATOM 671 C C . GLU A 1 82 ? -9.209 -5.645 -3.401 1.00 98.06 82 GLU A C 1
ATOM 673 O O . GLU A 1 82 ? -8.867 -4.473 -3.590 1.00 98.06 82 GLU A O 1
ATOM 678 N N . VAL A 1 83 ? -8.334 -6.653 -3.393 1.00 97.88 83 VAL A N 1
ATOM 679 C CA . VAL A 1 83 ? -6.916 -6.500 -3.732 1.00 97.88 83 VAL A CA 1
ATOM 680 C C . VAL A 1 83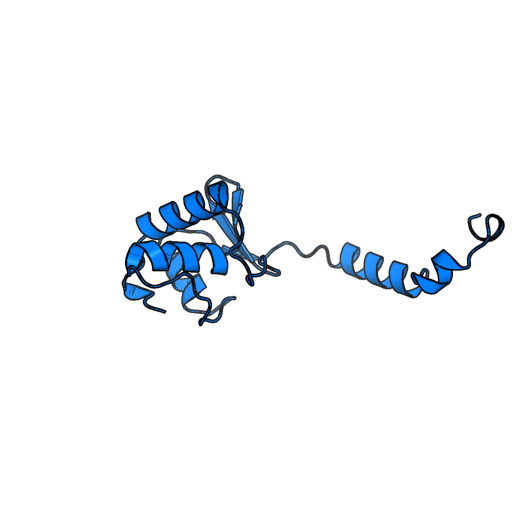 ? -6.620 -7.328 -4.972 1.00 97.88 83 VAL A C 1
ATOM 682 O O . VAL A 1 83 ? -6.583 -8.556 -4.905 1.00 97.88 83 VAL A O 1
ATOM 685 N N . ILE A 1 84 ? -6.384 -6.650 -6.091 1.00 96.00 84 ILE A N 1
ATOM 686 C CA . ILE A 1 84 ? -6.160 -7.278 -7.393 1.00 96.00 84 ILE A CA 1
ATOM 687 C C . ILE A 1 84 ? -4.685 -7.259 -7.769 1.00 96.00 84 ILE A C 1
ATOM 689 O O . ILE A 1 84 ? -3.959 -6.295 -7.501 1.00 96.00 84 ILE A O 1
ATOM 693 N N . LYS A 1 85 ? -4.233 -8.318 -8.439 1.00 94.56 85 LYS A N 1
ATOM 694 C CA . LYS A 1 85 ? -2.925 -8.337 -9.094 1.00 94.56 85 LYS A CA 1
ATOM 695 C C . LYS A 1 85 ? -2.985 -7.454 -10.338 1.00 94.56 85 LYS A C 1
ATOM 697 O O . LYS A 1 85 ? -3.942 -7.519 -11.104 1.00 94.56 85 LYS A O 1
ATOM 702 N N . LYS A 1 86 ? -1.966 -6.624 -10.552 1.00 89.81 86 LYS A N 1
ATOM 703 C CA . LYS A 1 86 ? -1.831 -5.845 -11.784 1.00 89.81 86 LYS A CA 1
ATOM 704 C C . LYS A 1 86 ? -1.686 -6.808 -12.952 1.00 89.81 86 LYS A C 1
ATOM 706 O O . LYS A 1 86 ? -0.867 -7.728 -12.889 1.00 89.81 86 LYS A O 1
ATOM 711 N N . THR A 1 87 ? -2.424 -6.554 -14.026 1.00 81.19 87 THR A N 1
ATOM 712 C CA . THR A 1 87 ? -2.189 -7.226 -15.300 1.00 81.19 87 THR A CA 1
ATOM 713 C C . THR A 1 87 ? -0.805 -6.823 -15.782 1.00 81.19 87 THR A C 1
ATOM 715 O O . THR A 1 87 ? -0.575 -5.697 -16.224 1.00 81.19 87 THR A O 1
ATOM 718 N N . MET A 1 88 ? 0.156 -7.728 -15.635 1.00 69.44 88 MET A N 1
ATOM 719 C CA . MET 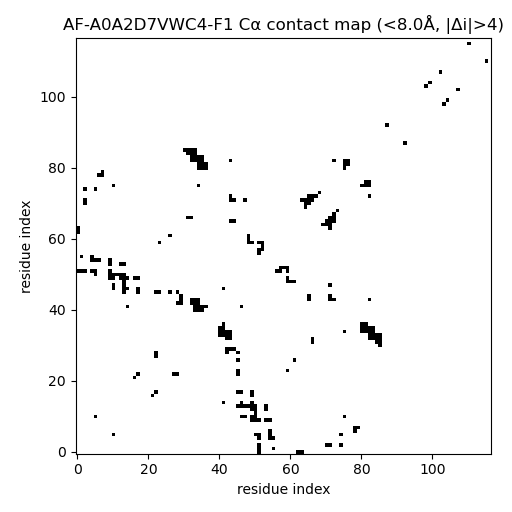A 1 88 ? 1.452 -7.558 -16.262 1.00 69.44 88 MET A CA 1
ATOM 720 C C . MET A 1 88 ? 1.273 -7.896 -17.730 1.00 69.44 88 MET A C 1
ATOM 722 O O . MET A 1 88 ? 1.032 -9.045 -18.088 1.00 69.44 88 MET A O 1
ATOM 726 N N . HIS A 1 89 ? 1.374 -6.886 -18.591 1.00 73.94 89 HIS A N 1
ATOM 727 C CA . HIS A 1 89 ? 1.524 -7.123 -20.019 1.00 73.94 89 HIS A CA 1
ATOM 728 C C . HIS A 1 89 ? 2.930 -7.682 -20.247 1.00 73.94 89 HIS A C 1
ATOM 730 O O . HIS A 1 89 ? 3.841 -6.950 -20.624 1.00 73.94 89 HIS A O 1
ATOM 736 N N . GLU A 1 90 ? 3.131 -8.971 -19.967 1.00 72.69 90 GLU A N 1
ATOM 737 C CA . GLU A 1 90 ? 4.438 -9.631 -20.075 1.00 72.69 90 GLU A CA 1
ATOM 738 C C . GLU A 1 90 ? 5.049 -9.442 -21.464 1.00 72.69 90 GLU A C 1
ATOM 740 O O . GLU A 1 90 ? 6.243 -9.182 -21.575 1.00 72.69 90 GLU A O 1
ATOM 745 N N . LYS A 1 91 ? 4.211 -9.440 -22.510 1.00 78.12 91 LYS A N 1
ATOM 746 C CA . LYS A 1 91 ? 4.612 -9.106 -23.883 1.00 78.12 91 LYS A CA 1
ATOM 747 C C . LYS A 1 91 ? 5.201 -7.699 -24.003 1.00 78.12 91 LYS A C 1
ATOM 749 O O . LYS A 1 91 ? 6.220 -7.527 -24.654 1.00 78.12 91 LYS A O 1
ATOM 754 N N . LEU A 1 92 ? 4.603 -6.703 -23.349 1.00 80.25 92 LEU A N 1
ATOM 755 C CA . LEU A 1 92 ? 5.099 -5.325 -23.368 1.00 80.25 92 LEU A CA 1
ATOM 756 C C . LEU A 1 92 ? 6.411 -5.192 -22.583 1.00 80.25 92 LEU A C 1
ATOM 758 O O . LEU A 1 92 ? 7.313 -4.475 -23.002 1.00 80.25 92 LEU A O 1
ATOM 762 N N . TYR A 1 93 ? 6.547 -5.909 -21.464 1.00 79.06 93 TYR A N 1
ATOM 763 C CA . TYR A 1 93 ? 7.808 -5.968 -20.720 1.00 79.06 93 TYR A CA 1
ATOM 764 C C . TYR A 1 93 ? 8.914 -6.668 -21.511 1.00 79.06 93 TYR A C 1
ATOM 766 O O . TYR A 1 93 ? 10.050 -6.196 -21.508 1.00 79.06 93 TYR A O 1
ATOM 774 N N . ALA A 1 94 ? 8.597 -7.771 -22.188 1.00 83.25 94 ALA A N 1
ATOM 775 C CA . ALA A 1 94 ? 9.522 -8.458 -23.080 1.00 83.25 94 ALA A CA 1
ATOM 776 C C . ALA A 1 94 ? 9.958 -7.531 -24.220 1.00 83.25 94 ALA A C 1
ATOM 778 O O . ALA A 1 94 ? 11.157 -7.318 -24.373 1.00 83.25 94 ALA A O 1
ATOM 779 N N . LEU A 1 95 ? 9.002 -6.883 -24.894 1.00 88.00 95 LEU A N 1
ATOM 780 C CA . LEU A 1 95 ? 9.263 -5.922 -25.965 1.00 88.00 95 LEU A CA 1
ATOM 781 C C . LEU A 1 95 ? 10.120 -4.746 -25.485 1.00 88.00 95 LEU A C 1
ATOM 783 O O . LEU A 1 95 ? 11.085 -4.377 -26.141 1.00 88.00 95 LEU A O 1
ATOM 787 N N . LYS A 1 96 ? 9.830 -4.180 -24.306 1.00 86.44 96 LYS A N 1
ATOM 788 C CA . LYS A 1 96 ? 10.646 -3.109 -23.719 1.00 86.44 96 LYS A CA 1
ATOM 789 C C . LYS A 1 96 ? 12.085 -3.566 -23.467 1.00 86.44 96 LYS A C 1
ATOM 791 O O . LYS A 1 96 ? 13.011 -2.802 -23.717 1.00 86.44 96 LYS A O 1
ATOM 796 N N . ARG A 1 97 ? 12.285 -4.780 -22.941 1.00 86.50 97 ARG A N 1
ATOM 797 C CA . ARG A 1 97 ? 13.633 -5.323 -22.703 1.00 86.50 97 ARG A CA 1
ATOM 798 C C . ARG A 1 97 ? 14.377 -5.557 -24.011 1.00 86.50 97 ARG A C 1
ATOM 800 O O . ARG A 1 97 ? 15.527 -5.157 -24.118 1.00 86.50 97 ARG A O 1
ATOM 807 N N . GLU A 1 98 ? 13.720 -6.167 -24.988 1.00 91.50 98 GLU A N 1
ATOM 808 C CA . GLU A 1 98 ? 14.286 -6.406 -26.316 1.00 91.50 98 GLU A CA 1
ATOM 809 C C . GLU A 1 98 ? 14.670 -5.092 -27.002 1.00 91.50 98 GLU A C 1
ATOM 811 O O . GLU A 1 98 ? 15.787 -4.964 -27.505 1.00 91.50 98 GLU A O 1
ATOM 816 N N . PHE A 1 99 ? 13.800 -4.081 -26.920 1.00 91.06 99 PHE A N 1
ATOM 817 C CA . PHE A 1 99 ? 14.081 -2.741 -27.420 1.00 91.06 99 PHE A CA 1
ATOM 818 C C . PHE A 1 99 ? 15.310 -2.137 -26.740 1.00 91.06 99 PHE A C 1
ATOM 820 O O . PHE A 1 99 ? 16.238 -1.754 -27.433 1.00 91.06 99 PHE A O 1
ATOM 827 N N . LEU A 1 100 ? 15.370 -2.107 -25.404 1.00 87.31 100 LEU A N 1
ATOM 828 C CA . LEU A 1 100 ? 16.507 -1.526 -24.673 1.00 87.31 100 LEU A CA 1
ATOM 829 C C . LEU A 1 100 ? 17.824 -2.290 -24.880 1.00 87.31 100 LEU A C 1
ATOM 831 O O . LEU A 1 100 ? 18.891 -1.687 -24.803 1.00 87.31 100 LEU A O 1
ATOM 835 N N . ASN A 1 101 ? 17.761 -3.596 -25.146 1.00 88.44 101 ASN A N 1
ATOM 836 C CA . ASN A 1 101 ? 18.936 -4.391 -25.501 1.00 88.44 101 ASN A CA 1
ATOM 837 C C . ASN A 1 101 ? 19.430 -4.069 -2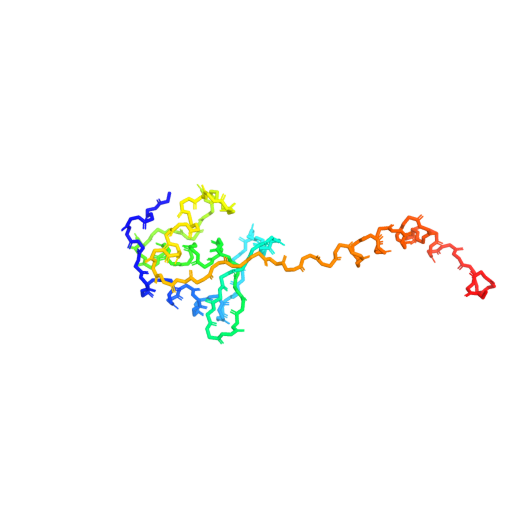6.919 1.00 88.44 101 ASN A C 1
ATOM 839 O O . ASN A 1 101 ? 20.632 -3.998 -27.151 1.00 88.44 101 ASN A O 1
ATOM 843 N N . THR A 1 102 ? 18.507 -3.872 -27.863 1.00 89.06 102 THR A N 1
ATOM 844 C CA . THR A 1 102 ? 18.815 -3.589 -29.278 1.00 89.06 102 THR A CA 1
ATOM 845 C C . THR A 1 102 ? 19.202 -2.122 -29.504 1.00 89.06 102 THR A C 1
ATOM 847 O O . THR A 1 102 ? 20.034 -1.799 -30.359 1.00 89.06 102 THR A O 1
ATOM 850 N N . TRP A 1 103 ? 18.603 -1.238 -28.710 1.00 87.69 103 TRP A N 1
ATOM 851 C CA . TRP A 1 103 ? 18.675 0.218 -28.758 1.00 87.69 103 TRP A CA 1
ATOM 852 C C . TRP A 1 103 ? 19.012 0.740 -27.363 1.00 87.69 103 TRP A C 1
ATOM 854 O O . TRP A 1 103 ? 18.189 1.354 -26.679 1.00 87.69 103 TRP A O 1
ATOM 864 N N . SER A 1 104 ? 20.228 0.439 -26.905 1.00 85.06 104 SER A N 1
ATOM 865 C CA . SER A 1 104 ? 20.714 0.990 -25.644 1.00 85.06 104 SER A CA 1
ATOM 866 C C . SER A 1 104 ? 20.810 2.514 -25.738 1.00 85.06 104 SER A C 1
ATOM 868 O O . SER A 1 104 ? 20.986 3.073 -26.820 1.00 85.06 104 SER A O 1
ATOM 870 N N . ILE A 1 105 ? 20.726 3.195 -24.594 1.00 84.94 105 ILE A N 1
ATOM 871 C CA . ILE A 1 105 ? 20.842 4.661 -24.540 1.00 84.94 105 ILE A CA 1
ATOM 872 C C . ILE A 1 105 ? 22.160 5.119 -25.181 1.00 84.94 105 ILE A C 1
ATOM 874 O O . ILE A 1 105 ? 22.147 5.999 -26.027 1.00 84.94 105 ILE A O 1
ATOM 878 N N . GLN A 1 106 ? 23.268 4.441 -24.866 1.00 86.56 106 GLN A N 1
ATOM 879 C CA . GLN A 1 106 ? 24.587 4.733 -25.438 1.00 86.56 106 GLN A CA 1
ATOM 880 C C . GLN A 1 106 ? 24.614 4.604 -26.963 1.00 86.56 106 GLN A C 1
ATOM 882 O O . GLN A 1 106 ? 25.242 5.415 -27.633 1.00 86.56 106 GLN A O 1
ATOM 887 N N . LYS A 1 107 ? 23.924 3.594 -27.513 1.00 84.31 107 LYS A N 1
ATOM 888 C CA . LYS A 1 107 ? 23.790 3.440 -28.961 1.00 84.31 107 LYS A CA 1
ATOM 889 C C . LYS A 1 107 ? 22.998 4.617 -29.521 1.00 84.31 107 LYS A C 1
ATOM 891 O O . LYS A 1 107 ? 23.514 5.327 -30.366 1.00 84.31 107 LYS A O 1
ATOM 896 N N . LEU A 1 108 ? 21.802 4.876 -28.992 1.00 84.56 108 LEU A N 1
ATOM 897 C CA . LEU A 1 108 ? 20.935 5.972 -29.443 1.00 84.56 108 LEU A CA 1
ATOM 898 C C . LEU A 1 108 ? 21.621 7.348 -29.398 1.00 84.56 108 LEU A C 1
ATOM 900 O O . LEU A 1 108 ? 21.382 8.166 -30.278 1.00 84.56 108 LEU A O 1
ATOM 904 N N . GLU A 1 109 ? 22.481 7.597 -28.410 1.00 85.44 109 GLU A N 1
ATOM 905 C CA . GLU A 1 109 ? 23.249 8.843 -28.272 1.00 85.44 109 GLU A CA 1
ATOM 906 C C . GLU A 1 109 ? 24.338 9.023 -29.340 1.00 85.44 109 GLU A C 1
ATOM 908 O O . GLU A 1 109 ? 24.745 10.151 -29.611 1.00 85.44 109 GLU A O 1
ATOM 913 N N . GLN A 1 110 ? 24.822 7.932 -29.934 1.00 85.94 110 GLN A N 1
ATOM 914 C CA . GLN A 1 110 ? 25.914 7.931 -30.914 1.00 85.94 110 GLN A CA 1
ATOM 915 C C . GLN A 1 110 ? 25.430 7.723 -32.351 1.00 85.94 110 GLN A C 1
ATOM 917 O O . GLN A 1 110 ? 26.233 7.801 -33.279 1.00 85.94 110 GLN A O 1
ATOM 922 N N . MET A 1 111 ? 24.137 7.454 -32.535 1.00 82.12 111 MET A N 1
ATOM 923 C CA . MET A 1 111 ? 23.571 7.151 -33.841 1.00 82.12 111 MET A CA 1
ATOM 924 C C . MET A 1 111 ? 23.456 8.379 -34.739 1.00 82.12 111 MET A C 1
ATOM 926 O O . MET A 1 111 ? 23.131 9.488 -34.309 1.00 82.12 111 MET A O 1
ATOM 930 N N . THR A 1 112 ? 23.675 8.141 -36.023 1.00 80.50 112 THR A N 1
ATOM 931 C CA . THR A 1 112 ? 23.513 9.099 -37.113 1.00 80.50 112 THR A CA 1
ATOM 932 C C . THR A 1 112 ? 22.152 8.924 -37.796 1.00 80.50 112 THR A C 1
ATOM 934 O O . THR A 1 112 ? 21.478 7.905 -37.644 1.00 80.50 112 THR A O 1
ATOM 937 N N . LEU A 1 113 ? 21.721 9.934 -38.560 1.00 69.56 113 LEU A N 1
ATOM 938 C CA . LEU A 1 113 ? 20.424 9.937 -39.258 1.00 69.56 113 LEU A CA 1
ATOM 939 C C . LEU A 1 113 ? 20.259 8.785 -40.267 1.00 69.56 113 LEU A C 1
ATOM 941 O O . LEU 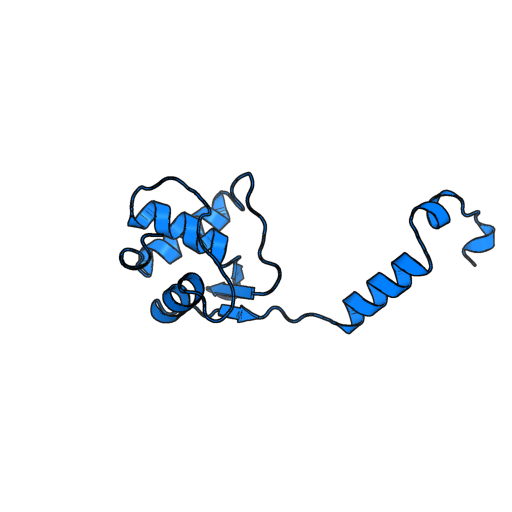A 1 113 ? 19.133 8.379 -40.532 1.00 69.56 113 LEU A O 1
ATOM 945 N N . GLU A 1 114 ? 21.357 8.254 -40.807 1.00 73.19 114 GLU A N 1
ATOM 946 C CA . GLU A 1 114 ? 21.351 7.163 -41.793 1.00 73.19 114 GLU A CA 1
ATOM 947 C C . GLU A 1 114 ? 21.028 5.801 -41.161 1.00 73.19 114 GLU A C 1
ATOM 949 O O . GLU A 1 114 ? 20.503 4.913 -41.824 1.00 73.19 114 GLU A O 1
ATOM 954 N N . GLU A 1 115 ? 21.273 5.648 -39.860 1.00 67.69 115 GLU A N 1
ATOM 955 C CA . GLU A 1 115 ? 21.034 4.408 -39.116 1.00 67.69 115 GLU A CA 1
ATOM 956 C C . GLU A 1 115 ? 19.600 4.320 -38.545 1.00 67.69 115 GLU A C 1
ATOM 958 O O . GLU A 1 115 ? 19.267 3.378 -37.821 1.00 67.69 115 GLU A O 1
ATOM 963 N N . TYR A 1 116 ? 18.758 5.319 -38.840 1.00 59.72 116 TYR A N 1
ATOM 964 C CA . TYR A 1 116 ? 17.343 5.393 -38.447 1.00 59.72 116 TYR A CA 1
ATOM 965 C C . TYR A 1 116 ? 16.387 4.738 -39.460 1.00 59.72 116 TYR A C 1
ATOM 967 O O . TYR A 1 116 ? 15.242 4.444 -39.107 1.00 59.72 116 TYR A O 1
ATOM 975 N N . THR A 1 117 ? 16.839 4.563 -40.705 1.00 57.09 117 THR A N 1
ATOM 976 C CA . THR A 1 117 ? 16.099 3.990 -41.848 1.00 57.09 117 THR A CA 1
ATOM 977 C C . THR A 1 117 ? 16.433 2.528 -42.073 1.00 57.09 117 THR A C 1
ATOM 979 O O . THR A 1 117 ? 15.480 1.760 -42.334 1.00 57.09 117 THR A O 1
#

Radius of gyration: 19.49 Å; Cα contacts (8 Å, |Δi|>4): 140; chains: 1; bounding box: 41×29×58 Å

Sequence (117 aa):
MDFEKVKKEHILQGIRDFEEKGIPPGFKNSTTYNVVYKGKLYPPKVIMVYANYHASGRKIEWYFKGGEGTECFDVLREKGFEVIKKTMHEKLYALKREFLNTWSIQKLEQMTLEEYT

Secondary structure (DSSP, 8-state):
--GGG--HHHHHHHHHHHHHH-SPTT----SSEEEEETTEEE-HHHHHHHHHHHHH---S---S--STTSHHHHHHHHTT-EEEEP---HHHHHHHHHHHHHS-HHHHHH--GGGG-

Foldseek 3Di:
DPLVLQALVLLVQLVVCCVVPNAPPPDDADDWKFWDDPNDTGRLQSSVLSSCCVRPVDDSDRDADDDPPGPSVVSCVVNPIDMDTDPDPVVVVVVVVVCCVVPPPVNVVPDDPVVVD

Nearest PDB structures (foldseek):
  5zmm-assembly1_B  TM=8.256E-01  e=3.684E-03  Streptomyces coelicolor A3(2)

Mean predicted aligned error: 7.41 Å

pLDDT: mean 91.54, std 8.48, range [57.09, 98.75]